Protein AF-A0A9N9IBY3-F1 (afdb_monomer_lite)

Sequence (142 aa):
METTEEFRPTYMQLQANAELIPKSILVGGKIRDYISCEYCQKRRYIYSNKVLNDKEQYDYQQALESYSYSCDTPIFPNDHYLKETVFVCIQINCNSPIEILYYSSRKSENYLICYYCEEKEDLITLSQSLKERFKQIYPLCE

Foldseek 3Di:
DDDDPVPPVVVVVVVVVVQLDDPVFLALVFFDDWDAAPPQRATWTKGFPDDDDPVRVVVLVVLSVVDHDAAQDFSDDPPDPCSSGMGTDHPDHSQRFHDPVLVVDPDPPRQQAARGRRHNPQWDDDDPVVVVVDPDDHIHHD

pLDDT: mean 83.38, std 13.95, range [46.25, 96.5]

Radius of gyration: 19.0 Å; chains: 1; bounding box: 40×27×70 Å

Secondary structure (DSSP, 8-state):
----GGG-HHHHHHHHTS-SS-GGG-SGGGEEEEEE-TTT--EEEEEESSPPPHHHHHHHHHHHHHS---TTS-SS-TT-GGGGTEEE-SS--TTSPPPTHHHH---TT-----TTT---SSB----HHHHHH-S-----B-

Organism: NCBI:txid1117310

Structure (mmCIF, N/CA/C/O backbone):
data_AF-A0A9N9IBY3-F1
#
_entry.id   AF-A0A9N9IBY3-F1
#
loop_
_atom_site.group_PDB
_atom_site.id
_atom_site.type_symbol
_atom_site.label_atom_id
_atom_site.label_alt_id
_atom_site.label_comp_id
_atom_site.label_asym_id
_atom_site.label_entity_id
_atom_site.label_seq_id
_atom_site.pdbx_PDB_ins_code
_atom_site.Cartn_x
_atom_site.Cartn_y
_atom_site.Cartn_z
_atom_site.occupancy
_atom_site.B_iso_or_equiv
_atom_site.auth_seq_id
_atom_site.auth_comp_id
_atom_site.auth_asym_id
_atom_site.auth_atom_id
_atom_site.pdbx_PDB_model_num
ATOM 1 N N . MET A 1 1 ? -18.541 -0.785 -46.835 1.00 46.25 1 MET A N 1
ATOM 2 C CA . MET A 1 1 ? -17.895 0.004 -45.772 1.00 46.25 1 MET A CA 1
ATOM 3 C C . MET A 1 1 ? -17.859 -0.909 -44.563 1.00 46.25 1 MET A C 1
ATOM 5 O O . MET A 1 1 ? -18.885 -1.100 -43.926 1.00 46.25 1 MET A O 1
ATOM 9 N N . GLU A 1 2 ? -16.753 -1.630 -44.400 1.00 47.31 2 GLU A N 1
ATOM 10 C CA . GLU A 1 2 ? -16.567 -2.586 -43.306 1.00 47.31 2 GLU A CA 1
ATOM 11 C C . GLU A 1 2 ? -16.384 -1.790 -42.015 1.00 47.31 2 GLU A C 1
ATOM 13 O O . GLU A 1 2 ? -15.455 -0.996 -41.898 1.00 47.31 2 GLU A O 1
ATOM 18 N N . THR A 1 3 ? -17.311 -1.931 -41.072 1.00 50.53 3 THR A N 1
ATOM 19 C CA . THR A 1 3 ? -17.120 -1.418 -39.717 1.00 50.53 3 THR A CA 1
ATOM 20 C C . THR A 1 3 ? -16.254 -2.425 -38.985 1.00 50.53 3 THR A C 1
ATOM 22 O O . THR A 1 3 ? -16.739 -3.479 -38.574 1.00 50.53 3 THR A O 1
ATOM 25 N N . THR A 1 4 ? -14.963 -2.141 -38.881 1.00 61.62 4 THR A N 1
ATOM 26 C CA . THR A 1 4 ? -14.051 -2.956 -38.094 1.00 61.62 4 THR A CA 1
ATOM 27 C C . THR A 1 4 ? -14.384 -2.756 -36.606 1.00 61.62 4 THR A C 1
ATOM 29 O O . THR A 1 4 ? -14.556 -1.630 -36.132 1.00 61.62 4 THR A O 1
ATOM 32 N N . GLU A 1 5 ? -14.562 -3.859 -35.866 1.00 61.09 5 GLU A N 1
ATOM 33 C CA . GLU A 1 5 ? -14.970 -3.877 -34.439 1.00 61.09 5 GLU A CA 1
ATOM 34 C C . GLU A 1 5 ? -14.050 -3.036 -33.523 1.00 61.09 5 GLU A C 1
ATOM 36 O O . GLU A 1 5 ? -14.447 -2.632 -32.431 1.00 61.09 5 GLU A O 1
ATOM 41 N N . GLU A 1 6 ? -12.845 -2.714 -33.993 1.00 58.38 6 GLU A N 1
ATOM 42 C CA . GLU A 1 6 ? -11.832 -1.858 -33.360 1.00 58.38 6 GLU A CA 1
ATOM 43 C C . GLU A 1 6 ? -12.285 -0.412 -33.069 1.00 58.38 6 GLU A C 1
ATOM 45 O O . GLU A 1 6 ? -11.735 0.216 -32.167 1.00 58.38 6 GLU A O 1
ATOM 50 N N . PHE A 1 7 ? -13.326 0.108 -33.734 1.00 56.47 7 PHE A N 1
ATOM 51 C CA . PHE A 1 7 ? -13.859 1.460 -33.475 1.00 56.47 7 PHE A CA 1
ATOM 52 C C . PHE A 1 7 ? -15.099 1.493 -32.579 1.00 56.47 7 PHE A C 1
ATOM 54 O O . PHE A 1 7 ? -15.716 2.546 -32.396 1.00 56.47 7 PHE A O 1
ATOM 61 N N . ARG A 1 8 ? -15.510 0.354 -32.016 1.00 66.75 8 ARG A N 1
ATOM 62 C CA . ARG A 1 8 ? -16.688 0.304 -31.154 1.00 66.75 8 ARG A CA 1
ATOM 63 C C . ARG A 1 8 ? -16.360 0.979 -29.811 1.00 66.75 8 ARG A C 1
ATOM 65 O O . ARG A 1 8 ? -15.513 0.466 -29.079 1.00 66.75 8 ARG A O 1
ATOM 72 N N . PRO A 1 9 ? -17.047 2.069 -29.412 1.00 59.66 9 PRO A N 1
ATOM 73 C CA . PRO A 1 9 ? -16.716 2.804 -28.185 1.00 59.66 9 PRO A CA 1
ATOM 74 C C . PRO A 1 9 ? -16.742 1.923 -26.934 1.00 59.66 9 PRO A C 1
ATOM 76 O O . PRO A 1 9 ? -15.900 2.065 -26.055 1.00 59.66 9 PRO A O 1
ATOM 79 N N . THR A 1 10 ? -17.653 0.946 -26.889 1.00 57.75 10 THR A N 1
ATOM 80 C CA . THR A 1 10 ? -17.723 -0.042 -25.807 1.00 57.75 10 THR A CA 1
ATOM 81 C C . THR A 1 10 ? -16.522 -0.986 -25.783 1.00 57.75 10 THR A C 1
ATOM 83 O O . THR A 1 10 ? -16.115 -1.393 -24.705 1.00 57.75 10 THR A O 1
ATOM 86 N N . TYR A 1 11 ? -15.932 -1.328 -26.933 1.00 53.88 11 TYR A N 1
ATOM 87 C CA . TYR A 1 11 ? -14.725 -2.159 -27.002 1.00 53.88 11 TYR A CA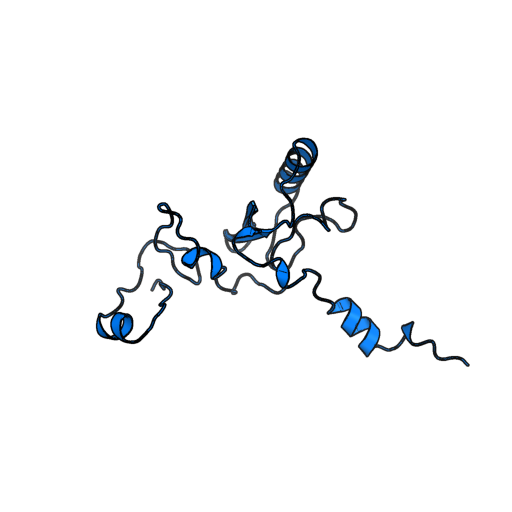 1
ATOM 88 C C . TYR A 1 11 ? -13.487 -1.379 -26.537 1.00 53.88 11 TYR A C 1
ATOM 90 O O . TYR A 1 11 ? -12.722 -1.879 -25.718 1.00 53.88 11 TYR A O 1
ATOM 98 N N . MET A 1 12 ? -13.355 -0.114 -26.949 1.00 52.72 12 MET A N 1
ATOM 99 C CA . MET A 1 12 ? -12.301 0.784 -26.457 1.00 52.72 12 MET A CA 1
ATOM 100 C C . MET A 1 12 ? -12.435 1.061 -24.952 1.00 52.72 12 MET A C 1
ATOM 102 O O . MET A 1 12 ? -11.443 1.057 -24.232 1.00 52.72 12 MET A O 1
ATOM 106 N N . GLN A 1 13 ? -13.662 1.240 -24.452 1.00 50.72 13 GLN A N 1
ATOM 107 C CA . GLN A 1 13 ? -13.936 1.356 -23.018 1.00 50.72 13 GLN A CA 1
ATOM 108 C C . GLN A 1 13 ? -13.633 0.056 -22.272 1.00 50.72 13 GLN A C 1
ATOM 110 O O . GLN A 1 13 ? -13.121 0.117 -21.167 1.00 50.72 13 GLN A O 1
ATOM 115 N N . LEU A 1 14 ? -13.904 -1.118 -22.847 1.00 50.16 14 LEU A N 1
ATOM 116 C CA . LEU A 1 14 ? -13.553 -2.409 -22.245 1.00 50.16 14 LEU A CA 1
ATOM 117 C C . LEU A 1 14 ? -12.042 -2.667 -22.229 1.00 50.16 14 LEU A C 1
ATOM 119 O O . LEU A 1 14 ? -11.571 -3.288 -21.289 1.00 50.16 14 LEU A O 1
ATOM 123 N N . GLN A 1 15 ? -11.283 -2.186 -23.218 1.00 52.16 15 GLN A N 1
ATOM 124 C CA . GLN A 1 15 ? -9.815 -2.223 -23.199 1.00 52.16 15 GLN A CA 1
ATOM 125 C C . GLN A 1 15 ? -9.226 -1.209 -22.209 1.00 52.16 15 GLN A C 1
ATOM 127 O O . GLN A 1 15 ? -8.282 -1.536 -21.500 1.00 52.16 15 GLN A O 1
ATOM 132 N N . ALA A 1 16 ? -9.809 -0.011 -22.104 1.00 49.78 16 ALA A N 1
ATOM 133 C CA . ALA A 1 16 ? -9.434 0.982 -21.094 1.00 49.78 16 ALA A CA 1
ATOM 134 C C . ALA A 1 16 ? -9.821 0.551 -19.664 1.00 49.78 16 ALA A C 1
ATOM 136 O O . ALA A 1 16 ? -9.143 0.909 -18.707 1.00 49.78 16 ALA A O 1
ATOM 137 N N . ASN A 1 17 ? -10.892 -0.240 -19.532 1.00 46.66 17 ASN A N 1
ATOM 138 C CA . ASN A 1 17 ? -11.364 -0.851 -18.287 1.00 46.66 17 ASN A CA 1
ATOM 139 C C . ASN A 1 17 ? -10.852 -2.284 -18.089 1.00 46.66 17 ASN A C 1
ATOM 141 O O . ASN A 1 17 ? -11.255 -2.932 -17.120 1.00 46.66 17 ASN A O 1
ATOM 145 N N . ALA A 1 18 ? -10.015 -2.807 -18.993 1.00 48.53 18 ALA A N 1
ATOM 146 C CA . ALA A 1 18 ? -9.320 -4.055 -18.736 1.00 48.53 18 ALA A CA 1
ATOM 147 C C . ALA A 1 18 ? -8.495 -3.783 -17.486 1.00 48.53 18 ALA A C 1
ATOM 149 O O . ALA A 1 18 ? -7.683 -2.859 -17.488 1.00 48.53 18 ALA A O 1
ATOM 150 N N . GLU A 1 19 ? -8.789 -4.494 -16.396 1.00 54.12 19 GLU A N 1
ATOM 151 C CA . GLU A 1 19 ? -8.089 -4.305 -15.132 1.00 54.12 19 GLU A CA 1
ATOM 152 C C . GLU A 1 19 ? -6.588 -4.321 -15.433 1.00 54.12 19 GLU A C 1
ATOM 154 O O . GLU A 1 19 ? -6.042 -5.372 -15.767 1.00 54.12 19 GLU A O 1
ATOM 159 N N . LEU A 1 20 ? -5.916 -3.160 -15.342 1.00 64.12 20 LEU A N 1
ATOM 160 C CA . LEU A 1 20 ? -4.472 -3.056 -15.615 1.00 64.12 20 LEU A CA 1
ATOM 161 C C . LEU A 1 20 ? -3.671 -3.964 -14.663 1.00 64.12 20 LEU A C 1
ATOM 163 O O . LEU A 1 20 ? -2.474 -4.169 -14.842 1.00 64.12 20 LEU A O 1
ATOM 167 N N . ILE A 1 21 ? -4.344 -4.507 -13.643 1.00 66.75 21 ILE A N 1
ATOM 168 C CA . ILE A 1 21 ? -3.809 -5.386 -12.624 1.00 66.75 21 ILE A CA 1
ATOM 169 C C . ILE A 1 21 ? -4.717 -6.608 -12.496 1.00 66.75 21 ILE A C 1
ATOM 171 O O . ILE A 1 21 ? -5.862 -6.477 -12.060 1.00 66.75 21 ILE A O 1
ATOM 175 N N . PRO A 1 22 ? -4.214 -7.815 -12.793 1.00 71.44 22 PRO A N 1
ATOM 176 C CA . PRO A 1 22 ? -4.968 -9.038 -12.570 1.00 71.44 22 PRO A CA 1
ATOM 177 C C . PRO A 1 22 ? -5.348 -9.176 -11.091 1.00 71.44 22 PRO A C 1
ATOM 179 O O . PRO A 1 22 ? -4.464 -9.276 -10.240 1.00 71.44 22 PRO A O 1
ATOM 182 N N . LYS A 1 23 ? -6.645 -9.267 -10.764 1.00 73.69 23 LYS A N 1
ATOM 183 C CA . LYS A 1 23 ? -7.143 -9.485 -9.385 1.00 73.69 23 LYS A CA 1
ATOM 184 C C . LYS A 1 23 ? -6.417 -10.592 -8.613 1.00 73.69 23 LYS A C 1
ATOM 186 O O . LYS A 1 23 ? -6.259 -10.496 -7.400 1.00 73.69 23 LYS A O 1
ATOM 191 N N . SER A 1 24 ? -5.935 -11.626 -9.306 1.00 78.31 24 SER A N 1
ATOM 192 C CA . SER A 1 24 ? -5.164 -12.728 -8.718 1.00 78.31 24 SER A CA 1
ATOM 193 C C . SER A 1 24 ? -3.849 -12.299 -8.053 1.00 78.31 24 SER A C 1
ATOM 195 O O . SER A 1 24 ? -3.294 -13.073 -7.275 1.00 78.31 24 SER A O 1
ATOM 197 N N . ILE A 1 25 ? -3.323 -11.109 -8.363 1.00 83.69 25 ILE A N 1
ATOM 198 C CA . ILE A 1 25 ? -2.077 -10.603 -7.781 1.00 83.69 25 ILE A CA 1
ATOM 199 C C . ILE A 1 25 ? -2.285 -9.879 -6.445 1.00 83.69 25 ILE A C 1
ATOM 201 O O . ILE A 1 25 ? -1.348 -9.811 -5.656 1.00 83.69 25 ILE A O 1
ATOM 205 N N . LEU A 1 26 ? -3.497 -9.389 -6.157 1.00 84.31 26 LEU A N 1
ATOM 206 C CA . LEU A 1 26 ? -3.822 -8.592 -4.966 1.00 84.31 26 LEU A CA 1
ATOM 207 C C . LEU A 1 26 ? -4.040 -9.483 -3.731 1.00 84.31 26 LEU A C 1
ATOM 209 O O . LEU A 1 26 ? -5.097 -9.488 -3.102 1.00 84.31 26 LEU A O 1
ATOM 213 N N . VAL A 1 27 ? -3.037 -10.297 -3.404 1.00 87.81 27 VAL A N 1
ATOM 214 C CA . VAL A 1 27 ? -3.060 -11.248 -2.286 1.00 87.81 27 VAL A CA 1
ATOM 215 C C . VAL A 1 27 ? -1.780 -11.145 -1.465 1.00 87.81 27 VAL A C 1
ATOM 217 O O . VAL A 1 27 ? -0.703 -10.870 -1.992 1.00 87.81 27 VAL A O 1
ATOM 220 N N . GLY A 1 28 ? -1.871 -11.430 -0.162 1.00 84.94 28 GLY A N 1
ATOM 221 C CA . GLY A 1 28 ? -0.766 -11.217 0.783 1.00 84.94 28 GLY A CA 1
ATOM 222 C C . GLY A 1 28 ? 0.564 -11.876 0.388 1.00 84.94 28 GLY A C 1
ATOM 223 O O . GLY A 1 28 ? 1.618 -11.271 0.548 1.00 84.94 28 GLY A O 1
ATOM 224 N N . GLY A 1 29 ? 0.538 -13.076 -0.205 1.00 87.19 29 GLY A N 1
ATOM 225 C CA . GLY A 1 29 ? 1.754 -13.781 -0.653 1.00 87.19 29 GLY A CA 1
ATOM 226 C C . GLY A 1 29 ? 2.482 -13.131 -1.842 1.00 87.19 29 GLY A C 1
ATOM 227 O O . GLY A 1 29 ? 3.6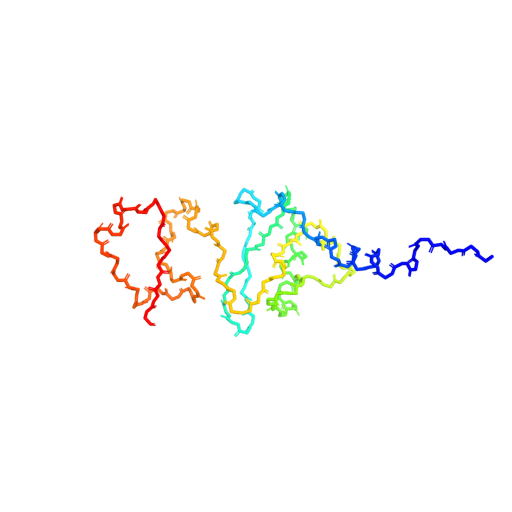04 -13.518 -2.184 1.00 87.19 29 GLY A O 1
ATOM 228 N N . LYS A 1 30 ? 1.859 -12.147 -2.492 1.00 91.06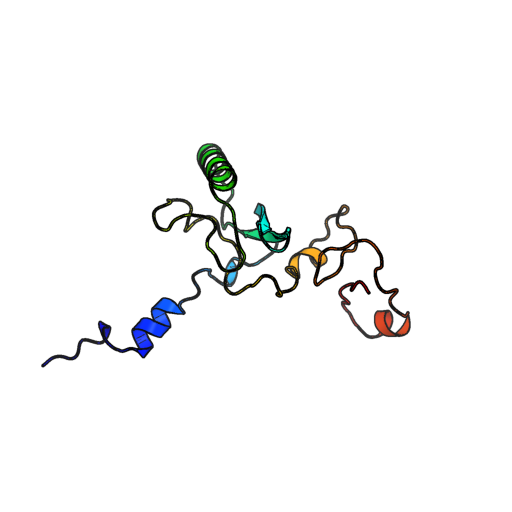 30 LYS A N 1
ATOM 229 C CA . LYS A 1 30 ? 2.427 -11.393 -3.613 1.00 91.06 30 LYS A CA 1
ATOM 230 C C . LYS A 1 30 ? 2.885 -9.992 -3.220 1.00 91.06 30 LYS A C 1
ATOM 232 O O . LYS A 1 30 ? 3.529 -9.351 -4.042 1.00 91.06 30 LYS A O 1
ATOM 237 N N . ILE A 1 31 ? 2.635 -9.556 -1.983 1.00 90.25 31 ILE A N 1
ATOM 238 C CA . ILE A 1 31 ? 3.188 -8.306 -1.453 1.00 90.25 31 ILE A CA 1
ATOM 239 C C . ILE A 1 31 ? 4.717 -8.427 -1.411 1.00 90.25 31 ILE A C 1
ATOM 241 O O . ILE A 1 31 ? 5.265 -9.448 -0.976 1.00 90.25 31 ILE A O 1
ATOM 245 N N . ARG A 1 32 ? 5.402 -7.401 -1.905 1.00 90.12 32 ARG A N 1
ATOM 246 C CA . ARG A 1 32 ? 6.864 -7.274 -1.900 1.00 90.12 32 ARG A CA 1
ATOM 247 C C . ARG A 1 32 ? 7.323 -6.091 -1.073 1.00 90.12 32 ARG A C 1
ATOM 249 O O . ARG A 1 32 ? 8.340 -6.209 -0.403 1.00 90.12 32 ARG A O 1
ATOM 256 N N . ASP A 1 33 ? 6.553 -5.011 -1.090 1.00 90.56 33 ASP A N 1
ATOM 257 C CA . ASP A 1 33 ? 6.901 -3.772 -0.407 1.00 90.56 33 ASP A CA 1
ATOM 258 C C . ASP A 1 33 ? 5.660 -2.881 -0.226 1.00 90.56 33 ASP A C 1
ATOM 260 O O . ASP A 1 33 ? 4.532 -3.311 -0.500 1.00 90.56 33 ASP A O 1
ATOM 264 N N . TYR A 1 34 ? 5.857 -1.641 0.208 1.00 91.50 34 TYR A N 1
ATOM 265 C CA . TYR A 1 34 ? 4.867 -0.574 0.152 1.00 91.50 34 TYR A CA 1
ATOM 266 C C . TYR A 1 34 ? 5.479 0.732 -0.370 1.00 91.50 34 TYR A C 1
ATOM 268 O O . TYR A 1 34 ? 6.678 0.962 -0.267 1.00 91.50 34 TYR A O 1
ATOM 276 N N . ILE A 1 35 ? 4.625 1.617 -0.877 1.00 92.06 35 ILE A N 1
ATOM 277 C CA . ILE A 1 35 ? 4.967 2.999 -1.220 1.00 92.06 35 ILE A CA 1
ATOM 278 C C . ILE A 1 35 ? 3.961 3.962 -0.598 1.00 92.06 35 ILE A C 1
ATOM 280 O O . ILE A 1 35 ? 2.767 3.668 -0.530 1.00 92.06 35 ILE A O 1
ATOM 284 N N . SER A 1 36 ? 4.434 5.113 -0.130 1.00 93.50 36 SER A N 1
ATOM 285 C CA . SER A 1 36 ? 3.573 6.159 0.420 1.00 93.50 36 SER A CA 1
ATOM 286 C C . SER A 1 36 ? 3.112 7.112 -0.676 1.00 93.50 36 SER A C 1
ATOM 288 O O . SER A 1 36 ? 3.906 7.571 -1.491 1.00 93.50 36 SER A O 1
ATOM 290 N N . CYS A 1 37 ? 1.817 7.422 -0.692 1.00 94.56 37 CYS A N 1
ATOM 291 C CA . CYS A 1 37 ? 1.267 8.462 -1.560 1.00 94.56 37 CYS A CA 1
ATOM 292 C C . CYS A 1 37 ? 1.778 9.843 -1.130 1.00 94.56 37 CYS A C 1
ATOM 294 O O . CYS A 1 37 ? 1.604 10.219 0.027 1.00 94.56 37 CYS A O 1
ATOM 296 N N . GLU A 1 38 ? 2.303 10.637 -2.060 1.00 95.12 38 GLU A N 1
ATOM 297 C CA . GLU A 1 38 ? 2.815 11.987 -1.790 1.00 95.12 38 GLU A CA 1
ATOM 298 C C . GLU A 1 38 ? 1.747 12.919 -1.187 1.00 95.12 38 GLU A C 1
ATOM 300 O O . GLU A 1 38 ? 2.044 13.740 -0.322 1.00 95.12 38 GLU A O 1
ATOM 305 N N . TYR A 1 39 ? 0.478 12.759 -1.575 1.00 94.94 39 TYR A N 1
ATOM 306 C CA . TYR A 1 39 ? -0.597 13.650 -1.127 1.00 94.94 39 TYR A CA 1
ATOM 307 C C . TYR A 1 39 ? -1.233 13.251 0.202 1.00 94.94 39 TYR A C 1
ATOM 309 O O . TYR A 1 39 ? -1.542 14.111 1.020 1.00 94.94 39 TYR A O 1
ATOM 317 N N . CYS A 1 40 ? -1.498 11.959 0.408 1.00 94.19 40 CYS A N 1
ATOM 318 C CA . CYS A 1 40 ? -2.243 11.496 1.584 1.00 94.19 40 CYS A CA 1
ATOM 319 C C . CYS A 1 40 ? -1.407 10.698 2.576 1.00 94.19 40 CYS A C 1
ATOM 321 O O . CYS A 1 40 ? -1.956 10.276 3.590 1.00 94.19 40 CYS A O 1
ATOM 323 N N . GLN A 1 41 ? -0.135 10.446 2.257 1.00 93.25 41 GLN A N 1
ATOM 324 C CA . GLN A 1 41 ? 0.847 9.722 3.069 1.00 93.25 41 GLN A CA 1
ATOM 325 C C . GLN A 1 41 ? 0.480 8.270 3.411 1.00 93.25 41 GLN A C 1
ATOM 327 O O . GLN A 1 41 ? 1.282 7.556 4.007 1.00 93.25 41 GLN A O 1
ATOM 332 N N . LYS A 1 42 ? -0.684 7.789 2.957 1.00 92.38 42 LYS A N 1
ATOM 333 C CA . LYS A 1 42 ? -1.094 6.395 3.114 1.00 92.38 42 LYS A CA 1
ATOM 334 C C . LYS A 1 42 ? -0.169 5.471 2.338 1.00 92.38 42 LYS A C 1
ATOM 336 O O . LYS A 1 42 ? 0.148 5.736 1.171 1.00 92.38 42 LYS A O 1
ATOM 341 N N . ARG A 1 43 ? 0.183 4.356 2.965 1.00 91.94 43 ARG A N 1
ATOM 342 C CA . ARG A 1 43 ? 0.938 3.258 2.373 1.00 91.94 43 ARG A CA 1
ATOM 343 C C . ARG A 1 43 ? 0.037 2.457 1.446 1.00 91.94 43 ARG A C 1
ATOM 345 O O . ARG A 1 43 ? -1.068 2.053 1.811 1.00 91.94 43 ARG A O 1
ATOM 352 N N . ARG A 1 44 ? 0.540 2.193 0.247 1.00 92.69 44 ARG A N 1
ATOM 353 C CA . ARG A 1 44 ? -0.073 1.344 -0.773 1.00 92.69 44 ARG A CA 1
ATOM 354 C C . ARG A 1 44 ? 0.857 0.175 -1.049 1.00 92.69 44 ARG A C 1
ATOM 356 O O . ARG A 1 44 ? 2.063 0.368 -1.199 1.00 92.69 44 ARG A O 1
ATOM 363 N N . TYR A 1 45 ? 0.321 -1.038 -1.045 1.00 91.88 45 TYR A N 1
ATOM 364 C CA . TYR A 1 45 ? 1.124 -2.236 -1.215 1.00 91.88 45 TYR A CA 1
ATOM 365 C C . TYR A 1 45 ? 1.604 -2.381 -2.646 1.00 91.88 45 TYR A C 1
ATOM 367 O O . TYR A 1 45 ? 0.881 -2.140 -3.615 1.00 91.88 45 TYR A O 1
ATOM 375 N N . ILE A 1 46 ? 2.838 -2.851 -2.740 1.00 92.25 46 ILE A N 1
ATOM 376 C CA . ILE A 1 46 ? 3.493 -3.192 -3.984 1.00 92.25 46 ILE A CA 1
ATOM 377 C C . ILE A 1 46 ? 3.481 -4.707 -4.123 1.00 92.25 46 ILE A C 1
ATOM 379 O O . ILE A 1 46 ? 3.910 -5.443 -3.229 1.00 92.25 46 ILE A O 1
ATOM 383 N N . TYR A 1 47 ? 2.989 -5.171 -5.264 1.00 92.69 47 TYR A N 1
ATOM 384 C CA . TYR A 1 47 ? 2.786 -6.572 -5.585 1.00 92.69 47 TYR A CA 1
ATOM 385 C C . TYR A 1 47 ? 3.704 -7.011 -6.722 1.00 92.69 47 TYR A C 1
ATOM 387 O O . TYR A 1 47 ? 3.927 -6.276 -7.681 1.00 92.69 47 TYR A O 1
ATOM 395 N N . SER A 1 48 ? 4.183 -8.253 -6.663 1.00 92.94 48 SER A N 1
ATOM 396 C CA . SER A 1 48 ? 4.807 -8.918 -7.807 1.00 92.94 48 SER A CA 1
ATOM 397 C C . SER A 1 48 ? 4.584 -10.423 -7.772 1.00 92.94 48 SER A C 1
ATOM 399 O O . SER A 1 48 ? 4.612 -11.070 -6.720 1.00 92.94 48 SER A O 1
ATOM 401 N N . ASN A 1 49 ? 4.411 -11.021 -8.951 1.00 91.94 49 ASN A N 1
ATOM 402 C CA . ASN A 1 49 ? 4.262 -12.467 -9.079 1.00 91.94 49 ASN A CA 1
ATOM 403 C C . ASN A 1 49 ? 5.543 -13.241 -8.777 1.00 91.94 49 ASN A C 1
ATOM 405 O O . ASN A 1 49 ? 5.443 -14.398 -8.355 1.00 91.94 49 ASN A O 1
ATOM 409 N N . LYS A 1 50 ? 6.702 -12.596 -8.924 1.00 92.62 50 LYS A N 1
ATOM 410 C CA . LYS A 1 50 ? 8.023 -13.165 -8.667 1.00 92.62 50 LYS A CA 1
ATOM 411 C C . LYS A 1 50 ? 8.757 -12.395 -7.571 1.00 92.62 50 LYS A C 1
ATOM 413 O O . LYS A 1 50 ? 8.276 -11.381 -7.069 1.00 92.62 50 LYS A O 1
ATOM 418 N N . VAL A 1 51 ? 9.892 -12.940 -7.161 1.00 91.62 51 VAL A N 1
ATOM 419 C CA . VAL A 1 51 ? 10.906 -12.197 -6.412 1.00 91.62 51 VAL A CA 1
ATOM 420 C C . VAL A 1 51 ? 11.772 -11.483 -7.450 1.00 91.62 51 VAL A C 1
ATOM 422 O O . VAL A 1 51 ? 12.106 -12.089 -8.470 1.00 91.62 51 VAL A O 1
ATOM 425 N N . LEU A 1 52 ? 12.062 -10.201 -7.231 1.00 9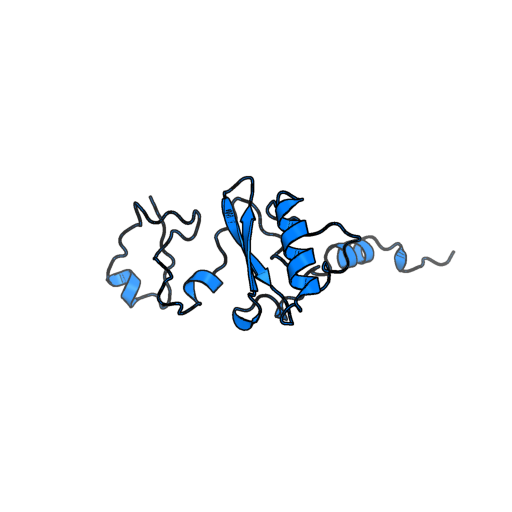3.31 52 LEU A N 1
ATOM 426 C CA . LEU A 1 52 ? 12.936 -9.431 -8.115 1.00 93.31 52 LEU A CA 1
ATOM 427 C C . LEU A 1 52 ? 14.376 -9.927 -7.962 1.00 93.31 52 LEU A C 1
ATOM 429 O O . LEU A 1 52 ? 14.804 -10.245 -6.853 1.00 93.31 52 LEU A O 1
ATOM 433 N N . ASN A 1 53 ? 15.111 -10.023 -9.070 1.00 95.19 53 ASN A N 1
ATOM 434 C CA . ASN A 1 53 ? 16.556 -10.258 -9.002 1.00 95.19 53 ASN A CA 1
ATOM 435 C C . ASN A 1 53 ? 17.305 -8.965 -8.630 1.00 95.19 53 ASN A C 1
ATOM 437 O O . ASN A 1 53 ? 16.713 -7.890 -8.630 1.00 95.19 53 ASN A O 1
ATOM 441 N N . ASP A 1 54 ? 18.607 -9.056 -8.359 1.00 96.50 54 ASP A N 1
ATOM 442 C CA . ASP A 1 54 ? 19.405 -7.918 -7.878 1.00 96.50 54 ASP A CA 1
ATOM 443 C C . ASP A 1 54 ? 19.351 -6.695 -8.805 1.00 96.50 54 ASP A C 1
ATOM 445 O O . ASP A 1 54 ? 19.242 -5.562 -8.337 1.00 96.50 54 ASP A O 1
ATOM 449 N N . LYS A 1 55 ? 19.372 -6.914 -10.127 1.00 96.38 55 LYS A N 1
ATOM 450 C CA . LYS A 1 55 ? 19.261 -5.830 -11.108 1.00 96.38 55 LYS A CA 1
ATOM 451 C C . LYS A 1 55 ? 17.868 -5.203 -11.088 1.00 96.38 55 LYS A C 1
ATOM 453 O O . LYS A 1 55 ? 17.746 -3.987 -11.057 1.00 96.38 55 LYS A O 1
ATOM 458 N N . GLU A 1 56 ? 16.825 -6.027 -11.088 1.00 95.56 56 GLU A N 1
ATOM 459 C CA . GLU A 1 56 ? 15.438 -5.550 -11.039 1.00 95.56 56 GLU A CA 1
ATOM 460 C C . GLU A 1 56 ? 15.145 -4.802 -9.742 1.00 95.56 56 GLU A C 1
ATOM 462 O O . GLU A 1 56 ? 14.439 -3.800 -9.760 1.00 95.56 56 GLU A O 1
ATOM 467 N N . GLN A 1 57 ? 15.707 -5.267 -8.626 1.00 95.00 57 GLN A N 1
ATOM 468 C CA . GLN A 1 57 ? 15.609 -4.598 -7.338 1.00 95.00 57 GLN A CA 1
ATOM 469 C C . GLN A 1 57 ? 16.313 -3.238 -7.377 1.00 95.00 57 GLN A C 1
ATOM 471 O O . GLN A 1 57 ? 15.752 -2.263 -6.887 1.00 95.00 57 GLN A O 1
ATOM 476 N N . TYR A 1 58 ? 17.508 -3.154 -7.969 1.00 95.19 58 TYR A N 1
ATOM 477 C CA . TYR A 1 58 ? 18.225 -1.890 -8.142 1.00 95.19 58 TYR A CA 1
ATOM 478 C C . TYR A 1 58 ? 17.428 -0.895 -8.999 1.00 95.19 58 TYR A C 1
ATOM 480 O O . TYR A 1 58 ? 17.175 0.224 -8.556 1.00 95.19 58 TYR A O 1
ATOM 488 N N . ASP A 1 59 ? 16.968 -1.319 -10.179 1.00 94.25 59 ASP A N 1
ATOM 489 C CA . ASP A 1 59 ? 16.194 -0.471 -11.094 1.00 94.25 59 ASP A CA 1
ATOM 490 C C . ASP A 1 59 ? 14.855 -0.035 -10.464 1.00 94.25 59 ASP A C 1
ATOM 492 O O . ASP A 1 59 ? 14.431 1.109 -10.617 1.00 94.25 59 ASP A O 1
ATOM 496 N N . TYR A 1 60 ? 14.206 -0.927 -9.705 1.00 93.69 60 TYR A N 1
ATOM 497 C CA . TYR A 1 60 ? 13.007 -0.615 -8.926 1.00 93.69 60 TYR A CA 1
ATOM 498 C C . TYR A 1 60 ? 13.261 0.500 -7.908 1.00 93.69 60 TYR A C 1
ATOM 500 O O . TYR A 1 60 ? 12.515 1.474 -7.895 1.00 93.69 60 TYR A O 1
ATOM 508 N N . GLN A 1 61 ? 14.316 0.392 -7.095 1.00 93.25 61 GLN A N 1
ATOM 509 C CA . GLN A 1 61 ? 14.640 1.414 -6.093 1.00 93.25 61 GLN A CA 1
ATOM 510 C C . GLN A 1 61 ? 14.962 2.762 -6.746 1.00 93.25 61 GLN A C 1
ATOM 512 O O . GLN A 1 61 ? 14.440 3.786 -6.314 1.00 93.25 61 GLN A O 1
ATOM 517 N N . GLN A 1 62 ? 15.725 2.761 -7.843 1.00 92.94 62 GLN A N 1
ATOM 518 C CA . GLN A 1 6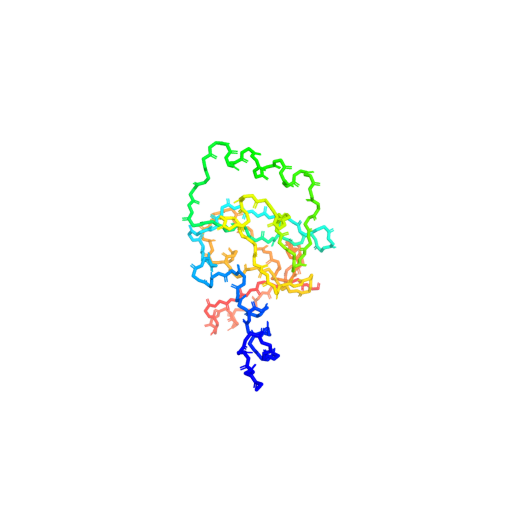2 ? 16.008 3.980 -8.606 1.00 92.94 62 GLN A CA 1
ATOM 519 C C . GLN A 1 62 ? 14.730 4.658 -9.122 1.00 92.94 62 GLN A C 1
ATOM 521 O O . GLN A 1 62 ? 14.626 5.885 -9.096 1.00 92.94 62 GLN A O 1
ATOM 526 N N . ALA A 1 63 ? 13.729 3.883 -9.548 1.00 90.06 63 ALA A N 1
ATOM 527 C CA . ALA A 1 63 ? 12.442 4.437 -9.952 1.00 90.06 63 ALA A CA 1
ATOM 528 C C . ALA A 1 63 ? 11.682 5.071 -8.773 1.00 90.06 63 ALA A C 1
ATOM 530 O O . ALA A 1 63 ? 11.150 6.168 -8.932 1.00 90.06 63 ALA A O 1
ATOM 531 N N . LEU A 1 64 ? 11.663 4.436 -7.594 1.00 89.75 64 LEU A N 1
ATOM 532 C CA . LEU A 1 64 ? 11.005 5.017 -6.412 1.00 89.75 64 LEU A CA 1
ATOM 533 C C . LEU A 1 64 ? 11.674 6.313 -5.938 1.00 89.75 64 LEU A C 1
ATOM 535 O O . LEU A 1 64 ? 10.996 7.194 -5.422 1.00 89.75 64 LEU A O 1
ATOM 539 N N . GLU A 1 65 ? 12.989 6.434 -6.110 1.00 90.25 65 GLU A N 1
ATOM 540 C CA . GLU A 1 65 ? 13.738 7.655 -5.791 1.00 90.25 65 GLU A CA 1
ATOM 541 C C . GLU A 1 65 ? 13.505 8.771 -6.821 1.00 90.25 65 GLU A C 1
ATOM 543 O O . GLU A 1 65 ? 13.595 9.953 -6.491 1.00 90.25 65 GLU A O 1
ATOM 548 N N . SER A 1 66 ? 13.204 8.406 -8.070 1.00 88.94 66 SER A N 1
ATOM 549 C CA . SER A 1 66 ? 13.075 9.350 -9.187 1.00 88.94 66 SER A CA 1
ATOM 550 C C . SER A 1 66 ? 11.667 9.921 -9.359 1.00 88.94 66 SER A C 1
ATOM 552 O O . SER A 1 66 ? 11.519 11.003 -9.931 1.00 88.94 66 SER A O 1
ATOM 554 N N . TYR A 1 67 ? 10.631 9.207 -8.909 1.00 85.69 67 TYR A N 1
ATOM 555 C CA . TYR A 1 67 ? 9.235 9.568 -9.153 1.00 85.69 67 TYR A CA 1
ATOM 556 C C . TYR A 1 67 ? 8.427 9.648 -7.858 1.00 85.69 67 TYR A C 1
ATOM 558 O O . TYR A 1 67 ? 8.387 8.702 -7.074 1.00 85.69 67 TYR A O 1
ATOM 566 N N . SER A 1 68 ? 7.692 10.747 -7.681 1.00 89.62 68 SER A N 1
ATOM 567 C CA . SER A 1 68 ? 6.661 10.828 -6.647 1.00 89.62 68 SER A CA 1
ATOM 568 C C . SER A 1 68 ? 5.451 9.981 -7.035 1.00 89.62 68 SER A C 1
ATOM 570 O O . SER A 1 68 ? 4.871 10.145 -8.110 1.00 89.62 68 SER A O 1
ATOM 572 N N . TYR A 1 69 ? 5.035 9.092 -6.137 1.00 92.38 69 TYR A N 1
ATOM 573 C CA . TYR A 1 69 ? 3.836 8.280 -6.316 1.00 92.38 69 TYR A CA 1
ATOM 574 C C . TYR A 1 69 ? 2.587 8.990 -5.790 1.00 92.38 69 TYR A C 1
ATOM 576 O O . TYR A 1 69 ? 2.576 9.548 -4.689 1.00 92.38 69 TYR A O 1
ATOM 584 N N . SER A 1 70 ? 1.487 8.868 -6.532 1.00 93.50 70 SER A N 1
ATOM 585 C CA . SER A 1 70 ? 0.156 9.264 -6.074 1.00 93.50 70 SER A CA 1
ATOM 586 C C . SER A 1 70 ? -0.865 8.143 -6.263 1.00 93.50 70 SER A C 1
ATOM 588 O O . SER A 1 70 ? -0.734 7.298 -7.146 1.00 93.50 70 SER A O 1
ATOM 590 N N . CYS A 1 71 ? -1.895 8.115 -5.415 1.00 92.81 71 CYS A N 1
ATOM 591 C CA . CYS A 1 71 ? -2.967 7.126 -5.541 1.00 92.81 71 CYS A CA 1
ATOM 592 C C . CYS A 1 71 ? -3.612 7.190 -6.938 1.00 92.81 71 CYS A C 1
ATOM 594 O O . CYS A 1 71 ? -3.769 8.275 -7.488 1.00 92.81 71 CYS A O 1
ATOM 596 N N . ASP A 1 72 ? -4.018 6.032 -7.460 1.00 88.06 72 ASP A N 1
ATOM 597 C CA . ASP A 1 72 ? -4.585 5.850 -8.807 1.00 88.06 72 ASP A CA 1
ATOM 598 C C . ASP A 1 72 ? -3.592 6.035 -9.966 1.00 88.06 72 ASP A C 1
ATOM 600 O O . ASP A 1 72 ? -3.992 6.120 -11.126 1.00 88.06 72 ASP A O 1
ATOM 604 N N . THR A 1 73 ? -2.286 6.069 -9.681 1.00 88.44 73 THR A N 1
ATOM 605 C CA . THR A 1 73 ? -1.251 6.132 -10.722 1.00 88.44 73 THR A CA 1
ATOM 606 C C . THR A 1 73 ? -0.372 4.880 -10.726 1.00 88.44 73 THR A C 1
ATOM 608 O O . THR A 1 73 ? -0.139 4.283 -9.674 1.00 88.44 73 THR A O 1
ATOM 611 N N . PRO A 1 74 ? 0.118 4.432 -11.896 1.00 87.44 74 PRO A N 1
ATOM 612 C CA . PRO A 1 74 ? 1.147 3.401 -11.955 1.00 87.44 74 PRO A CA 1
ATOM 613 C C . PRO A 1 74 ? 2.440 3.862 -11.268 1.00 87.44 74 PRO A C 1
ATOM 615 O O . PRO A 1 74 ? 2.773 5.042 -11.300 1.00 87.44 74 PRO A O 1
ATOM 618 N N . ILE A 1 75 ? 3.204 2.915 -10.712 1.00 88.19 75 ILE A N 1
ATOM 619 C CA . ILE A 1 75 ? 4.514 3.199 -10.090 1.00 88.19 75 ILE A CA 1
ATOM 620 C C . ILE A 1 75 ? 5.526 3.686 -11.135 1.00 88.19 75 ILE A C 1
ATOM 622 O O . ILE A 1 75 ? 6.354 4.544 -10.848 1.00 88.19 75 ILE A O 1
ATOM 626 N N . PHE A 1 76 ? 5.466 3.127 -12.347 1.00 89.12 76 PHE A N 1
ATOM 627 C CA . PHE A 1 76 ? 6.428 3.420 -13.402 1.00 89.12 76 PHE A CA 1
ATOM 628 C C . PHE A 1 76 ? 5.781 4.101 -14.609 1.00 89.12 76 PHE A C 1
ATOM 630 O O . PHE A 1 76 ? 4.608 3.847 -14.909 1.00 89.12 76 PHE A O 1
ATOM 637 N N . PRO A 1 77 ? 6.575 4.867 -15.377 1.00 85.31 77 PRO A N 1
ATOM 638 C CA . PRO A 1 77 ? 6.232 5.273 -16.733 1.00 85.31 77 PRO A CA 1
ATOM 639 C C . PRO A 1 77 ? 5.821 4.100 -17.632 1.00 85.31 77 PRO A C 1
ATOM 641 O O . PRO A 1 77 ? 6.178 2.940 -17.410 1.00 85.31 77 PRO A O 1
ATOM 644 N N . ASN A 1 78 ? 5.077 4.413 -18.694 1.00 84.88 78 ASN A N 1
ATOM 645 C CA . ASN A 1 78 ? 4.500 3.404 -19.582 1.00 84.88 78 ASN A CA 1
ATOM 646 C C . ASN A 1 78 ? 5.532 2.543 -20.330 1.00 84.88 78 ASN A C 1
ATOM 648 O O . ASN A 1 78 ? 5.179 1.438 -20.736 1.00 84.88 78 ASN A O 1
ATOM 652 N N . ASP A 1 79 ? 6.746 3.050 -20.521 1.00 87.00 79 ASP A N 1
ATOM 653 C CA . ASP A 1 79 ? 7.874 2.444 -21.233 1.00 87.00 79 ASP A CA 1
ATOM 654 C C . ASP A 1 79 ? 8.858 1.708 -20.309 1.00 87.00 79 ASP A C 1
ATOM 656 O O . ASP A 1 79 ? 9.806 1.078 -20.782 1.00 87.00 79 ASP A O 1
ATOM 660 N N . HIS A 1 80 ? 8.635 1.735 -18.992 1.00 90.88 80 HIS A N 1
ATOM 661 C CA . HIS A 1 80 ? 9.509 1.058 -18.045 1.00 90.88 80 HIS A CA 1
ATOM 662 C C . HIS A 1 80 ? 9.288 -0.461 -18.058 1.00 90.88 80 HIS A C 1
ATOM 664 O O . HIS A 1 80 ? 8.172 -0.948 -17.869 1.00 90.88 80 HIS A O 1
ATOM 670 N N . TYR A 1 81 ? 10.366 -1.238 -18.186 1.00 93.19 81 TYR A N 1
ATOM 671 C CA . TYR A 1 81 ? 10.271 -2.695 -18.351 1.00 93.19 81 TYR A CA 1
ATOM 672 C C . TYR A 1 81 ? 9.673 -3.434 -17.134 1.00 93.19 81 TYR A C 1
ATOM 674 O O . TYR A 1 81 ? 9.119 -4.521 -17.282 1.00 93.19 81 TYR A O 1
ATOM 682 N N . LEU A 1 82 ? 9.744 -2.849 -15.929 1.00 92.69 82 LEU A N 1
ATOM 683 C CA . LEU A 1 82 ? 9.135 -3.422 -14.715 1.00 92.69 82 LEU A CA 1
ATOM 684 C C . LEU A 1 82 ? 7.622 -3.186 -14.591 1.00 92.69 82 LEU A C 1
ATOM 686 O O . LEU A 1 82 ? 7.007 -3.770 -13.698 1.00 92.69 82 LEU A O 1
ATOM 690 N N . LYS A 1 83 ? 7.005 -2.385 -15.468 1.00 89.38 83 LYS A N 1
ATOM 691 C CA . LYS A 1 83 ? 5.578 -2.024 -15.401 1.00 89.38 83 LYS A CA 1
ATOM 692 C C . LYS A 1 83 ? 4.639 -3.235 -15.363 1.00 89.38 83 LYS A C 1
ATOM 694 O O . LYS A 1 83 ? 3.620 -3.202 -14.686 1.00 89.38 83 LYS A O 1
ATOM 699 N N . GLU A 1 84 ? 4.989 -4.310 -16.065 1.00 88.25 84 GLU A N 1
ATOM 700 C CA . GLU A 1 84 ? 4.204 -5.556 -16.106 1.00 88.25 84 GLU A CA 1
ATOM 701 C C . GLU A 1 84 ? 4.658 -6.595 -15.064 1.00 88.25 84 GLU A C 1
ATOM 703 O O . GLU A 1 84 ? 4.179 -7.728 -15.034 1.00 88.25 84 GLU A O 1
ATOM 708 N N . THR A 1 85 ? 5.615 -6.237 -14.209 1.00 91.12 85 THR A N 1
ATOM 709 C CA . THR A 1 85 ? 6.173 -7.123 -13.178 1.00 91.12 85 THR A CA 1
ATOM 710 C C . THR A 1 85 ? 5.814 -6.663 -11.772 1.00 91.12 85 THR A C 1
ATOM 712 O O . THR A 1 85 ? 5.594 -7.505 -10.894 1.00 91.12 85 THR A O 1
ATOM 715 N N . VAL A 1 86 ? 5.783 -5.351 -11.547 1.00 92.00 86 VAL A N 1
ATOM 716 C CA . VAL A 1 86 ? 5.583 -4.730 -10.239 1.00 92.00 86 VAL A CA 1
ATOM 717 C C . VAL A 1 86 ? 4.385 -3.790 -10.309 1.00 92.00 86 VAL A C 1
ATOM 719 O O . VAL A 1 86 ? 4.301 -2.930 -11.181 1.00 92.00 86 VAL A O 1
ATOM 722 N N . PHE A 1 87 ? 3.456 -3.969 -9.376 1.00 90.19 87 PHE A N 1
ATOM 723 C CA . PHE A 1 87 ? 2.125 -3.375 -9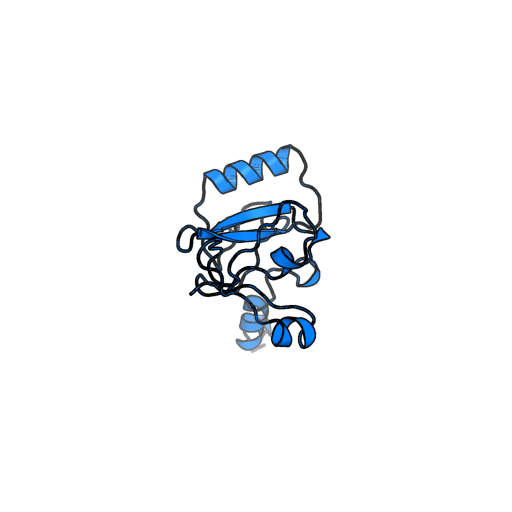.433 1.00 90.19 87 PHE A CA 1
ATOM 724 C C . PHE A 1 87 ? 1.754 -2.722 -8.102 1.00 90.19 87 PHE A C 1
ATOM 726 O O . PHE A 1 87 ? 2.122 -3.225 -7.045 1.00 90.19 87 PHE A O 1
ATOM 733 N N . VAL A 1 88 ? 0.951 -1.664 -8.148 1.00 90.31 88 VAL A N 1
ATOM 734 C CA . VAL A 1 88 ? 0.246 -1.075 -6.996 1.00 90.31 88 VAL A CA 1
ATOM 735 C C . VAL A 1 88 ? -1.236 -1.080 -7.309 1.00 90.31 88 VAL A C 1
ATOM 737 O O . VAL A 1 88 ? -1.579 -0.842 -8.456 1.00 90.31 88 VAL A O 1
ATOM 740 N N . CYS A 1 89 ? -2.118 -1.344 -6.347 1.00 85.56 89 CYS A N 1
ATOM 741 C CA . CYS A 1 89 ? -3.557 -1.326 -6.614 1.00 85.56 89 CYS A CA 1
ATOM 742 C C . CYS A 1 89 ? -3.978 0.008 -7.273 1.00 85.56 89 CYS A C 1
ATOM 744 O O . CYS A 1 89 ? -3.711 1.078 -6.731 1.00 85.56 89 CYS A O 1
ATOM 746 N N . ILE A 1 90 ? -4.605 -0.068 -8.448 1.00 74.94 90 ILE A N 1
ATOM 747 C CA . ILE A 1 90 ? -5.184 1.080 -9.164 1.00 74.94 90 ILE A CA 1
ATOM 748 C C . ILE A 1 90 ? -6.688 1.160 -8.875 1.00 74.94 90 ILE A C 1
ATOM 750 O O . ILE A 1 90 ? -7.265 0.196 -8.376 1.00 74.94 90 ILE A O 1
ATOM 754 N N . GLN A 1 91 ? -7.335 2.283 -9.192 1.00 81.06 91 GLN A N 1
ATOM 755 C CA . GLN A 1 91 ? -8.713 2.617 -8.797 1.00 81.06 91 GLN A CA 1
ATOM 756 C C . GLN A 1 91 ? -8.885 2.864 -7.291 1.00 81.06 91 GLN A C 1
ATOM 758 O O . GLN A 1 91 ? -9.981 2.751 -6.741 1.00 81.06 91 GLN A O 1
ATOM 763 N N . ILE A 1 92 ? -7.797 3.237 -6.618 1.00 86.69 92 ILE A N 1
ATOM 764 C CA . ILE A 1 92 ? -7.806 3.743 -5.244 1.00 86.69 92 ILE A CA 1
ATOM 765 C C . ILE A 1 92 ? -7.451 5.220 -5.266 1.00 86.69 92 ILE A C 1
ATOM 767 O O . ILE A 1 92 ? -6.545 5.634 -5.971 1.00 86.69 92 ILE A O 1
ATOM 771 N N . ASN A 1 93 ? -8.110 6.021 -4.443 1.00 92.00 93 ASN A N 1
ATOM 772 C CA . ASN A 1 93 ? -7.803 7.442 -4.300 1.00 92.00 93 ASN A CA 1
ATOM 773 C C . ASN A 1 93 ? -7.331 7.764 -2.875 1.00 92.00 93 ASN A C 1
ATOM 775 O O . ASN A 1 93 ? -7.293 6.908 -1.988 1.00 92.00 93 ASN A O 1
ATOM 779 N N . CYS A 1 94 ? -6.976 9.022 -2.633 1.00 93.81 94 CYS A N 1
ATOM 780 C CA . CYS A 1 94 ? -6.491 9.477 -1.331 1.00 93.81 94 CYS A CA 1
ATOM 781 C C . CYS A 1 94 ? -7.505 9.318 -0.182 1.00 93.81 94 CYS A C 1
ATOM 783 O O . CYS A 1 94 ? -7.085 9.225 0.974 1.00 93.81 94 CYS A O 1
ATOM 785 N N . ASN A 1 95 ? -8.802 9.242 -0.495 1.00 92.81 95 ASN A N 1
ATOM 786 C CA . ASN A 1 95 ? -9.885 9.018 0.467 1.00 92.81 95 ASN A CA 1
ATOM 787 C C . ASN A 1 95 ? -10.187 7.529 0.673 1.00 92.81 95 ASN A C 1
ATOM 789 O O . ASN A 1 95 ? -10.931 7.165 1.580 1.00 92.81 95 ASN A O 1
ATOM 793 N N . SER A 1 96 ? -9.628 6.662 -0.172 1.00 93.25 96 SER A N 1
ATOM 794 C CA . SER A 1 96 ? -9.789 5.222 -0.031 1.00 93.25 96 SER A CA 1
ATOM 795 C C . SER A 1 96 ? -9.046 4.755 1.220 1.00 93.25 96 SER A C 1
ATOM 797 O O . SER A 1 96 ? -7.909 5.200 1.443 1.00 93.25 96 SER A O 1
ATOM 799 N N . PRO A 1 97 ? -9.649 3.851 2.010 1.00 92.56 97 PRO A N 1
ATOM 800 C CA . PRO A 1 97 ? -9.019 3.322 3.207 1.00 92.56 97 PRO A CA 1
ATOM 801 C C . PRO A 1 97 ? -7.747 2.550 2.859 1.00 92.56 97 PRO A C 1
ATOM 803 O O . PRO A 1 97 ? -7.426 2.309 1.687 1.00 92.56 97 PRO A O 1
ATOM 806 N N . ILE A 1 98 ? -7.006 2.153 3.884 1.00 91.06 98 ILE A N 1
ATOM 807 C CA . ILE A 1 98 ? -5.856 1.283 3.688 1.00 91.06 98 ILE A CA 1
ATOM 808 C C . ILE A 1 98 ? -6.278 -0.107 3.233 1.00 91.06 98 ILE A C 1
ATOM 810 O O . ILE A 1 98 ? -7.414 -0.555 3.412 1.00 91.06 98 ILE A O 1
ATOM 814 N N . GLU A 1 99 ? -5.332 -0.815 2.634 1.00 89.62 99 GLU A N 1
ATOM 815 C CA . GLU A 1 99 ? -5.581 -2.152 2.125 1.00 89.62 99 GLU A CA 1
ATOM 816 C C . GLU A 1 99 ? -5.800 -3.141 3.278 1.00 89.62 99 GLU A C 1
ATOM 818 O O . GLU A 1 99 ? -4.967 -3.292 4.172 1.00 89.62 99 GLU A O 1
ATOM 823 N N . ILE A 1 100 ? -6.922 -3.867 3.230 1.00 87.12 100 ILE A N 1
ATOM 824 C CA . ILE A 1 100 ? -7.364 -4.820 4.269 1.00 87.12 100 ILE A CA 1
ATOM 825 C C . ILE A 1 100 ? -6.314 -5.907 4.560 1.00 87.12 100 ILE A C 1
ATOM 827 O O . ILE A 1 100 ? -6.270 -6.473 5.659 1.00 87.12 100 ILE A O 1
ATOM 831 N N . LEU A 1 101 ? -5.436 -6.188 3.592 1.00 86.81 101 LEU A N 1
ATOM 832 C CA . LEU A 1 101 ? -4.335 -7.132 3.756 1.00 86.81 101 LEU A CA 1
ATOM 833 C C . LEU A 1 101 ? -3.391 -6.756 4.904 1.00 86.81 101 LEU A C 1
ATOM 835 O O . LEU A 1 101 ? -2.807 -7.665 5.494 1.00 86.81 101 LEU A O 1
ATOM 839 N N . TYR A 1 102 ? -3.323 -5.477 5.293 1.00 86.50 102 TYR A N 1
ATOM 840 C CA . TYR A 1 102 ? -2.602 -5.034 6.485 1.00 86.50 102 TYR A CA 1
ATOM 841 C C . TYR A 1 102 ? -3.039 -5.822 7.725 1.00 86.50 102 TYR A C 1
ATOM 843 O O . TYR A 1 102 ? -2.229 -6.514 8.344 1.00 86.50 102 TYR A O 1
ATOM 851 N N . TYR A 1 103 ? -4.343 -5.833 8.007 1.00 84.38 103 TYR A N 1
ATOM 852 C CA . TYR A 1 103 ? -4.927 -6.513 9.170 1.00 84.38 103 TYR A CA 1
ATOM 853 C C . TYR A 1 103 ? -4.973 -8.035 9.030 1.00 84.38 103 TYR A C 1
ATOM 855 O O . TYR A 1 103 ? -5.079 -8.748 10.024 1.00 84.38 103 TYR A O 1
ATOM 863 N N . SER A 1 104 ? -4.899 -8.544 7.800 1.00 80.31 104 SER A N 1
ATOM 864 C CA . SER A 1 104 ? -4.847 -9.988 7.543 1.00 80.31 104 SER A CA 1
ATOM 865 C C . SER A 1 104 ? -3.437 -10.557 7.720 1.00 80.31 104 SER A C 1
ATOM 867 O O . SER A 1 104 ? -3.268 -11.757 7.953 1.00 80.31 104 SER A O 1
ATOM 869 N N . SER A 1 105 ? -2.407 -9.714 7.602 1.00 69.50 105 SER A N 1
ATOM 870 C CA . SER A 1 105 ? -1.023 -10.129 7.779 1.00 69.50 105 SER A CA 1
ATOM 871 C C . SER A 1 105 ? -0.714 -10.317 9.269 1.00 69.50 105 SER A C 1
ATOM 873 O O . SER A 1 105 ? -0.713 -9.377 10.056 1.00 69.50 105 SER A O 1
ATOM 875 N N . ARG A 1 106 ? -0.449 -11.564 9.680 1.00 57.41 106 ARG A N 1
ATOM 876 C CA . ARG A 1 106 ? -0.080 -11.927 11.064 1.00 57.41 106 ARG A CA 1
ATOM 877 C C . ARG A 1 106 ? 1.369 -11.550 11.406 1.00 57.41 106 ARG A C 1
ATOM 879 O O . ARG A 1 106 ? 2.075 -12.337 12.033 1.00 57.41 106 ARG A O 1
ATOM 886 N N . LYS A 1 107 ? 1.860 -10.401 10.938 1.00 63.00 107 LYS A N 1
ATOM 887 C CA . LYS A 1 107 ? 3.195 -9.932 11.320 1.00 63.00 107 LYS A CA 1
ATOM 888 C C . LYS A 1 107 ? 3.111 -9.416 12.755 1.00 63.00 107 LYS A C 1
ATOM 890 O O . LYS A 1 107 ? 2.277 -8.568 13.053 1.00 63.00 107 LYS A O 1
ATOM 895 N N . SER A 1 108 ? 3.957 -9.942 13.638 1.00 51.47 108 SER A N 1
ATOM 896 C CA . SER A 1 108 ? 4.005 -9.601 15.070 1.00 51.47 108 SER A CA 1
ATOM 897 C C . SER A 1 108 ? 4.310 -8.125 15.354 1.00 51.47 108 SER A C 1
ATOM 899 O O . SER A 1 108 ? 4.143 -7.681 16.482 1.00 51.47 108 SER A O 1
ATOM 901 N N . GLU A 1 109 ? 4.736 -7.376 14.336 1.00 60.88 109 GLU A N 1
ATOM 902 C CA . GLU A 1 109 ? 5.073 -5.948 14.392 1.00 60.88 109 GLU A CA 1
ATOM 903 C C . GLU A 1 109 ? 3.943 -5.030 13.896 1.00 60.88 109 GLU A C 1
ATOM 905 O O . GLU A 1 109 ? 4.096 -3.810 13.895 1.00 60.88 109 GLU A O 1
ATOM 910 N N . ASN A 1 110 ? 2.801 -5.574 13.461 1.00 68.44 110 ASN A N 1
ATOM 911 C CA . ASN A 1 110 ? 1.686 -4.733 13.037 1.00 68.44 110 ASN A CA 1
ATOM 912 C C . ASN A 1 110 ? 0.965 -4.156 14.258 1.00 68.44 110 ASN A C 1
ATOM 914 O O . ASN A 1 110 ? 0.199 -4.843 14.936 1.00 68.44 110 ASN A O 1
ATOM 918 N N . TYR A 1 111 ? 1.203 -2.874 14.514 1.00 78.75 111 TYR A N 1
ATOM 919 C CA . TYR A 1 111 ? 0.424 -2.092 15.464 1.00 78.75 111 TYR A CA 1
ATOM 920 C C . TYR A 1 111 ? -1.020 -1.923 14.974 1.00 78.75 111 TYR A C 1
ATOM 922 O O . TYR A 1 111 ? -1.305 -1.959 13.776 1.00 78.75 111 TYR A O 1
ATOM 930 N N . LEU A 1 112 ? -1.956 -1.731 15.903 1.00 86.12 112 LEU A N 1
ATOM 931 C CA . LEU A 1 112 ? -3.296 -1.298 15.521 1.00 86.12 112 LEU A CA 1
ATOM 932 C C . LEU A 1 112 ? -3.196 0.133 14.990 1.00 86.12 112 LEU A C 1
ATOM 934 O O . LEU A 1 112 ? -2.677 1.007 15.676 1.00 86.12 112 LEU A O 1
ATOM 938 N N . ILE A 1 113 ? -3.685 0.340 13.771 1.00 90.81 113 ILE A N 1
ATOM 939 C CA . ILE A 1 113 ? -3.771 1.644 13.112 1.00 90.81 113 ILE A CA 1
ATOM 940 C C . ILE A 1 113 ? -5.187 1.852 12.586 1.00 90.81 113 ILE A C 1
ATOM 942 O O . ILE A 1 113 ? -5.899 0.876 12.309 1.00 90.81 113 ILE A O 1
ATOM 946 N N . CYS A 1 114 ? -5.587 3.106 12.420 1.00 93.06 114 CYS A N 1
ATOM 947 C CA . CYS A 1 114 ? -6.870 3.482 11.854 1.00 93.06 114 CYS A CA 1
ATOM 948 C C . CYS A 1 114 ? -6.982 3.018 10.398 1.00 93.06 114 CYS A C 1
ATOM 950 O O . CYS A 1 114 ? -6.096 3.251 9.575 1.00 93.06 114 CYS A O 1
ATOM 952 N N . TYR A 1 115 ? -8.118 2.412 10.065 1.00 92.94 115 TYR A N 1
ATOM 953 C CA . TYR A 1 115 ? -8.428 1.900 8.735 1.00 92.94 115 TYR A CA 1
ATOM 954 C C . TYR A 1 115 ? -8.413 2.977 7.649 1.00 92.94 115 TYR A C 1
ATOM 956 O O . TYR A 1 115 ? -8.112 2.691 6.491 1.00 92.94 115 TYR A O 1
ATOM 964 N N . TYR A 1 116 ? -8.738 4.218 8.007 1.00 92.44 116 TYR A N 1
ATOM 965 C CA . TYR A 1 116 ? -8.837 5.302 7.039 1.00 92.44 116 TYR A CA 1
ATOM 966 C C . TYR A 1 116 ? -7.608 6.180 6.952 1.00 92.44 116 TYR A C 1
ATOM 968 O O . TYR A 1 116 ? -7.399 6.724 5.881 1.00 92.44 116 TYR A O 1
ATOM 976 N N . CYS A 1 117 ? -6.821 6.360 8.009 1.00 91.62 117 CYS A N 1
ATOM 977 C CA . CYS A 1 117 ? -5.735 7.350 8.014 1.00 91.62 117 CYS A CA 1
ATOM 978 C C . CYS A 1 117 ? -4.400 6.828 8.538 1.00 91.62 117 CYS A C 1
ATOM 980 O O . CYS A 1 117 ? -3.432 7.569 8.491 1.00 91.62 117 CYS A O 1
ATOM 982 N N . GLU A 1 118 ? -4.328 5.572 8.983 1.00 91.38 118 GLU A N 1
ATOM 983 C CA . GLU A 1 118 ? -3.119 4.972 9.565 1.00 91.38 118 GLU A CA 1
ATOM 984 C C . GLU A 1 118 ? -2.663 5.555 10.904 1.00 91.38 118 GLU A C 1
ATOM 986 O O . GLU A 1 118 ? -1.661 5.089 11.446 1.00 91.38 118 GLU A O 1
ATOM 991 N N . GLU A 1 119 ? -3.422 6.491 11.477 1.00 91.44 119 GLU A N 1
ATOM 992 C CA . GLU A 1 119 ? -3.155 7.008 12.817 1.00 91.44 119 GLU A CA 1
ATOM 993 C C . GLU A 1 119 ? -3.187 5.881 13.847 1.00 91.44 119 GLU A C 1
ATOM 995 O O . GLU A 1 119 ? -4.020 4.967 13.789 1.00 91.44 119 GLU A O 1
ATOM 1000 N N . LYS A 1 120 ? -2.238 5.935 14.774 1.00 90.19 120 LYS A N 1
ATOM 1001 C CA . LYS A 1 120 ? -2.092 4.963 15.865 1.00 90.19 120 LYS A CA 1
ATOM 1002 C C . LYS A 1 120 ? -2.614 5.524 17.186 1.00 90.19 120 LYS A C 1
ATOM 1004 O O . LYS A 1 120 ? -2.953 4.751 18.081 1.00 90.19 120 LYS A O 1
ATOM 1009 N N . GLU A 1 121 ? -2.637 6.848 17.315 1.00 89.69 121 GLU A N 1
ATOM 1010 C CA . GLU A 1 121 ? -3.245 7.551 18.434 1.00 89.69 121 GLU A CA 1
ATOM 1011 C C . GLU A 1 121 ? -4.770 7.648 18.275 1.00 89.69 121 GLU A C 1
ATOM 1013 O O . GLU A 1 121 ? -5.324 7.406 17.201 1.00 89.69 121 GLU A O 1
ATOM 1018 N N . ASP A 1 122 ? -5.445 7.941 19.390 1.00 89.81 122 ASP A N 1
ATOM 1019 C CA . ASP A 1 122 ? -6.880 8.252 19.454 1.00 89.81 122 ASP A CA 1
ATOM 1020 C C . ASP A 1 122 ? -7.798 7.212 18.793 1.00 89.81 122 ASP A C 1
ATOM 1022 O O . ASP A 1 122 ? -8.893 7.506 18.311 1.00 89.81 122 ASP A O 1
ATOM 1026 N N . LEU A 1 123 ? -7.358 5.950 18.791 1.00 91.88 123 LEU A N 1
ATOM 1027 C CA . LEU A 1 123 ? -8.163 4.839 18.309 1.00 91.88 123 LEU A CA 1
ATOM 1028 C C . LEU A 1 123 ? -9.368 4.617 19.221 1.00 91.88 123 LEU A C 1
ATOM 1030 O O . LEU A 1 123 ? -9.244 4.402 20.432 1.00 91.88 123 LEU A O 1
ATOM 1034 N N . ILE A 1 124 ? -10.542 4.569 18.601 1.00 91.25 124 ILE A N 1
ATOM 1035 C CA . ILE A 1 124 ? -11.811 4.326 19.268 1.00 91.25 124 ILE A CA 1
ATOM 1036 C C . ILE A 1 124 ? -11.757 2.967 19.963 1.00 91.25 124 ILE A C 1
ATOM 1038 O O . ILE A 1 124 ? -11.546 1.911 19.352 1.00 91.25 124 ILE A O 1
ATOM 1042 N N . THR A 1 125 ? -12.006 2.987 21.270 1.00 87.69 125 THR A N 1
ATOM 1043 C CA . THR A 1 125 ? -12.066 1.764 22.065 1.00 87.69 125 THR A CA 1
ATOM 1044 C C . THR A 1 125 ? -13.320 0.973 21.708 1.00 87.69 125 THR A C 1
ATOM 1046 O O . THR A 1 125 ? -14.450 1.382 21.970 1.00 87.69 125 THR A O 1
ATOM 1049 N N . LEU A 1 126 ? -13.118 -0.208 21.125 1.00 86.38 126 LEU A N 1
ATOM 1050 C CA . LEU A 1 126 ? -14.208 -1.099 20.741 1.00 86.38 126 LEU A CA 1
ATOM 1051 C C . LEU A 1 126 ? -14.897 -1.709 21.967 1.00 86.38 126 LEU A C 1
ATOM 1053 O O . LEU A 1 126 ? -14.241 -2.334 22.809 1.00 86.38 126 LEU A O 1
ATOM 1057 N N . SER A 1 127 ? -16.228 -1.609 22.016 1.00 89.31 127 SER A N 1
ATOM 1058 C CA . SER A 1 127 ? -17.036 -2.255 23.052 1.00 89.31 127 SER A CA 1
ATOM 1059 C C . SER A 1 127 ? -16.972 -3.784 22.954 1.00 89.31 127 SER A C 1
ATOM 1061 O O . SER A 1 127 ? -16.819 -4.365 21.875 1.00 89.31 127 SER A O 1
ATOM 1063 N N . GLN A 1 128 ? -17.115 -4.454 24.098 1.00 86.50 128 GLN A N 1
ATOM 1064 C CA . GLN A 1 128 ? -17.041 -5.914 24.177 1.00 86.50 128 GLN A CA 1
ATOM 1065 C C . GLN A 1 128 ? -18.134 -6.600 23.339 1.00 86.50 128 GLN A C 1
ATOM 1067 O O . GLN A 1 128 ? -17.861 -7.571 22.638 1.00 86.50 128 GLN A O 1
ATOM 1072 N N . SER A 1 129 ? -19.342 -6.030 23.319 1.00 91.19 129 SER A N 1
ATOM 1073 C CA . SER A 1 129 ? -20.468 -6.552 22.538 1.00 91.19 129 SER A CA 1
ATOM 1074 C C . SER A 1 129 ? -20.212 -6.540 21.029 1.00 91.19 129 SER A C 1
ATOM 1076 O O . SER A 1 129 ? -20.658 -7.439 20.318 1.00 91.19 129 SER A O 1
ATOM 1078 N N . LEU A 1 130 ? -19.470 -5.551 20.519 1.00 87.88 130 LEU A N 1
ATOM 1079 C CA . LEU A 1 130 ? -19.081 -5.514 19.110 1.00 87.88 130 LEU A CA 1
ATOM 1080 C C . LEU A 1 130 ? -18.070 -6.617 18.796 1.00 87.88 130 LEU A C 1
ATOM 1082 O O . LEU A 1 130 ? -18.246 -7.327 17.805 1.00 87.88 130 LEU A O 1
ATOM 1086 N N . LYS A 1 131 ? -17.059 -6.799 19.655 1.00 85.88 131 LYS A N 1
ATOM 1087 C CA . LYS A 1 131 ? -16.025 -7.836 19.491 1.00 85.88 131 LYS A CA 1
ATOM 1088 C C . LYS A 1 131 ? -16.611 -9.248 19.486 1.00 85.88 131 LYS A C 1
ATOM 1090 O O . LYS A 1 131 ? -16.140 -10.098 18.743 1.00 85.88 131 LYS A O 1
ATOM 1095 N N . GLU A 1 132 ? -17.645 -9.490 20.285 1.00 90.19 132 GLU A N 1
ATOM 1096 C CA . GLU A 1 132 ? -18.343 -10.781 20.328 1.00 90.19 132 GLU A CA 1
ATOM 1097 C C . GLU A 1 132 ? -19.231 -11.010 19.098 1.00 90.19 132 GLU A C 1
ATOM 1099 O O . GLU A 1 132 ? -19.398 -12.142 18.645 1.00 90.19 132 GLU A O 1
ATOM 1104 N N . ARG A 1 133 ? -19.791 -9.936 18.530 1.00 94.25 133 ARG A N 1
ATOM 1105 C CA . ARG A 1 133 ? -20.719 -10.010 17.397 1.00 94.25 133 ARG A CA 1
ATOM 1106 C C . ARG A 1 133 ? -20.022 -10.150 16.043 1.00 94.25 133 ARG A C 1
ATOM 1108 O O . ARG A 1 133 ? -20.566 -10.804 15.152 1.00 94.25 133 ARG A O 1
ATOM 1115 N N . PHE A 1 134 ? -18.869 -9.513 15.852 1.00 90.25 134 PHE A N 1
ATOM 1116 C CA . PHE A 1 134 ? -18.210 -9.421 14.548 1.00 90.25 134 PHE A CA 1
ATOM 1117 C C . PHE A 1 134 ? -16.867 -10.150 14.529 1.00 90.25 134 PHE A C 1
ATOM 1119 O O . PHE A 1 134 ? -16.014 -9.933 15.380 1.00 90.25 134 PHE A O 1
ATOM 1126 N N . LYS A 1 135 ? -16.653 -10.977 13.495 1.00 85.31 135 LYS A N 1
ATOM 1127 C CA . LYS A 1 135 ? -15.409 -11.752 13.316 1.00 85.31 135 LYS A CA 1
ATOM 1128 C C . LYS A 1 135 ? -14.172 -10.881 13.087 1.00 85.31 135 LYS A C 1
ATOM 1130 O O . LYS A 1 135 ? -13.072 -11.300 13.417 1.00 85.31 135 LYS A O 1
ATOM 1135 N N . GLN A 1 136 ? -14.359 -9.713 12.478 1.00 84.25 136 GLN A N 1
ATOM 1136 C CA . GLN A 1 136 ? -13.301 -8.755 12.191 1.00 84.25 136 GLN A CA 1
ATOM 1137 C C . GLN A 1 136 ? -13.871 -7.351 12.356 1.00 84.25 136 GLN A C 1
ATOM 1139 O O . GLN A 1 136 ? -14.941 -7.051 11.825 1.00 84.25 136 GLN A O 1
ATOM 1144 N N . ILE A 1 137 ? -13.146 -6.500 13.074 1.00 87.94 137 ILE A N 1
ATOM 1145 C CA . ILE A 1 137 ? -13.448 -5.077 13.219 1.00 87.94 137 ILE A CA 1
ATOM 1146 C C . ILE A 1 137 ? -12.164 -4.325 12.891 1.00 87.94 137 ILE A C 1
ATOM 1148 O O . ILE A 1 137 ? -11.104 -4.668 13.417 1.00 87.94 137 ILE A O 1
ATOM 1152 N N . TYR A 1 138 ? -12.249 -3.340 12.002 1.00 90.38 138 TYR A N 1
ATOM 1153 C CA . TYR A 1 138 ? -11.110 -2.488 11.680 1.00 90.38 138 TYR A CA 1
ATOM 1154 C C . TYR A 1 138 ? -11.098 -1.276 12.622 1.00 90.38 138 TYR A C 1
ATOM 1156 O O . TYR A 1 138 ? -12.159 -0.678 12.819 1.00 90.38 138 TYR A O 1
ATOM 1164 N N . PRO A 1 139 ? -9.950 -0.925 13.227 1.00 91.44 139 PRO A N 1
ATOM 1165 C CA . PRO A 1 139 ? -9.852 0.240 14.100 1.00 91.44 139 PRO A CA 1
ATOM 1166 C C . PRO A 1 139 ? -10.155 1.534 13.345 1.00 91.44 139 PRO A C 1
ATOM 1168 O O . PRO A 1 139 ? -9.837 1.659 12.163 1.00 91.44 139 PRO A O 1
ATOM 1171 N N . LEU A 1 140 ? -10.726 2.504 14.048 1.00 93.12 140 LEU A N 1
ATOM 1172 C CA . LEU A 1 140 ? -10.967 3.864 13.573 1.00 93.12 140 LEU A CA 1
ATOM 1173 C C . LEU A 1 140 ? -10.433 4.829 14.631 1.00 93.12 140 LEU A C 1
ATOM 1175 O O . LEU A 1 140 ? -10.505 4.497 15.813 1.00 93.12 140 LEU A O 1
ATOM 1179 N N . CYS A 1 141 ? -9.899 5.974 14.220 1.00 92.06 141 CYS A N 1
ATOM 1180 C CA . CYS A 1 141 ? -9.611 7.090 15.119 1.00 92.06 141 CYS A CA 1
ATOM 1181 C C . CYS A 1 141 ? -10.819 8.038 15.195 1.00 92.06 141 CYS A C 1
ATOM 1183 O O . CYS A 1 141 ? -11.723 7.941 14.355 1.00 92.06 141 CYS A O 1
ATOM 1185 N N . GLU A 1 142 ? -10.835 8.902 16.209 1.00 83.50 142 GLU A N 1
ATOM 1186 C CA . GLU A 1 142 ? -11.807 10.003 16.338 1.00 83.50 142 GLU A CA 1
ATOM 1187 C C . GLU A 1 142 ? -11.585 11.140 15.326 1.00 83.50 142 GLU A C 1
ATOM 1189 O O . GLU A 1 142 ? -10.444 11.303 14.829 1.00 83.50 142 GLU A O 1
#